Protein AF-A0A3B8UQ26-F1 (afdb_monomer_lite)

Foldseek 3Di:
DLVVLLLVCLQQLLNDDPVVSVVLVVVCVVVVVDDPLLVVLCVVCVVPSNCSVVRHDPSSRRSSSVSSVVCSVVLVVDPRSVVSSVVVVLVVCCVPPQQNDQDPPPPVSPDGPVNVQVVVCVVVVHHDDDPDDDDDDVCVPPDPDPDPVVVVVVVVPPD

Secondary structure (DSSP, 8-state):
-HHHHHHHHHH-GGGS-HHHHHHHHHHHHHTT-S-HHHHHHHHHHGGGTTSHHHHS-HHHHHHHHHHHHHTHHHHHH-HHHHHHHHHHHHHHHHHH-TTTSBPTT-TTS--BHHHHHHHHHHHHT------------TTTT-------HHHHHHHHS--

Structure (mmCIF, N/CA/C/O backbone):
data_AF-A0A3B8UQ26-F1
#
_entry.id   AF-A0A3B8UQ26-F1
#
loop_
_atom_site.group_PDB
_atom_site.id
_atom_site.type_symbol
_atom_site.label_atom_id
_atom_site.label_alt_id
_atom_site.label_comp_id
_atom_site.label_asym_id
_atom_site.label_entity_id
_atom_site.label_seq_id
_atom_site.pdbx_PDB_ins_code
_atom_site.Cartn_x
_atom_site.Cartn_y
_atom_site.Cartn_z
_atom_site.occupancy
_atom_site.B_iso_or_equiv
_atom_site.auth_seq_id
_atom_site.auth_comp_id
_atom_site.auth_asym_id
_atom_site.auth_atom_id
_atom_site.pdbx_PDB_model_num
ATOM 1 N N . LEU A 1 1 ? -5.354 -10.611 0.859 1.00 83.06 1 LEU A N 1
ATOM 2 C CA . LEU A 1 1 ? -4.721 -9.274 0.996 1.00 83.06 1 LEU A CA 1
ATOM 3 C C . LEU A 1 1 ? -3.235 -9.305 0.659 1.00 83.06 1 LEU A C 1
ATOM 5 O O . LEU A 1 1 ? -2.834 -8.570 -0.228 1.00 83.06 1 LEU A O 1
ATOM 9 N N . ARG A 1 2 ? -2.428 -10.149 1.322 1.00 87.56 2 ARG A N 1
ATOM 10 C CA . ARG A 1 2 ? -0.991 -10.268 1.023 1.00 87.56 2 ARG A CA 1
ATOM 11 C C . ARG A 1 2 ? -0.718 -10.611 -0.446 1.00 87.56 2 ARG A C 1
ATOM 13 O O . ARG A 1 2 ? -0.011 -9.863 -1.098 1.00 87.56 2 ARG A O 1
ATOM 20 N N . GLU A 1 3 ? -1.341 -11.666 -0.965 1.00 88.00 3 GLU A N 1
ATOM 21 C CA . GLU A 1 3 ? -1.187 -12.098 -2.366 1.00 88.00 3 GLU A CA 1
ATOM 22 C C . GLU A 1 3 ? -1.568 -10.997 -3.365 1.00 88.00 3 GLU A C 1
ATOM 24 O O . GLU A 1 3 ? -0.799 -10.704 -4.269 1.00 88.00 3 GLU A O 1
ATOM 29 N N . ILE A 1 4 ? -2.686 -10.302 -3.129 1.00 89.75 4 ILE A N 1
ATOM 30 C CA . ILE A 1 4 ? -3.131 -9.157 -3.945 1.00 89.75 4 ILE A CA 1
ATOM 31 C C . ILE A 1 4 ? -2.072 -8.043 -3.961 1.00 89.75 4 ILE A C 1
ATOM 33 O O . ILE A 1 4 ? -1.805 -7.446 -4.998 1.00 89.75 4 ILE A O 1
ATOM 37 N N . ILE A 1 5 ? -1.456 -7.755 -2.810 1.00 89.94 5 ILE A N 1
ATOM 38 C CA . ILE A 1 5 ? -0.395 -6.746 -2.699 1.00 89.94 5 ILE A CA 1
ATOM 39 C C . ILE A 1 5 ? 0.877 -7.205 -3.418 1.00 89.94 5 ILE A C 1
ATOM 41 O O . ILE A 1 5 ? 1.540 -6.381 -4.044 1.00 89.94 5 ILE A O 1
ATOM 45 N N . GLU A 1 6 ? 1.221 -8.490 -3.334 1.00 90.62 6 GLU A N 1
ATOM 46 C CA . GLU A 1 6 ? 2.362 -9.068 -4.049 1.00 90.62 6 GLU A CA 1
ATOM 47 C C . GLU A 1 6 ? 2.159 -8.974 -5.565 1.00 90.62 6 GLU A C 1
ATOM 49 O O . GLU A 1 6 ? 3.023 -8.448 -6.260 1.00 90.62 6 GLU A O 1
ATOM 54 N N . GLU A 1 7 ? 1.004 -9.402 -6.074 1.00 90.00 7 GLU A N 1
ATOM 55 C CA . GLU A 1 7 ? 0.653 -9.303 -7.495 1.00 90.00 7 GLU A CA 1
ATOM 56 C C . GLU A 1 7 ? 0.622 -7.851 -7.976 1.00 90.00 7 GLU A C 1
ATOM 58 O O . GLU A 1 7 ? 1.225 -7.525 -8.996 1.00 90.00 7 GLU A O 1
ATOM 63 N N . SER A 1 8 ? -0.008 -6.952 -7.216 1.00 91.38 8 SER A N 1
ATOM 64 C CA . SER A 1 8 ? -0.035 -5.524 -7.541 1.00 91.38 8 SER A CA 1
ATOM 65 C C . SER A 1 8 ? 1.370 -4.922 -7.599 1.00 91.38 8 SER A C 1
ATOM 67 O O . SER A 1 8 ? 1.642 -4.122 -8.487 1.00 91.38 8 SER A O 1
ATOM 69 N N . ALA A 1 9 ? 2.267 -5.302 -6.683 1.00 90.81 9 ALA A N 1
ATOM 70 C CA . ALA A 1 9 ? 3.637 -4.796 -6.664 1.00 90.81 9 ALA A CA 1
ATOM 71 C C . ALA A 1 9 ? 4.487 -5.326 -7.828 1.00 90.81 9 ALA A C 1
ATOM 73 O O . ALA A 1 9 ? 5.364 -4.612 -8.298 1.00 90.81 9 ALA A O 1
ATOM 74 N N . LEU A 1 10 ? 4.243 -6.557 -8.288 1.00 89.75 10 LEU A N 1
ATOM 75 C CA . LEU A 1 10 ? 4.940 -7.133 -9.444 1.00 89.75 10 LEU A CA 1
ATOM 76 C C . LEU A 1 10 ? 4.435 -6.551 -10.771 1.00 89.75 10 LEU A C 1
ATOM 78 O O . LEU A 1 10 ? 5.227 -6.355 -11.686 1.00 89.75 10 LEU A O 1
ATOM 82 N N . ASN A 1 11 ? 3.141 -6.232 -10.848 1.00 89.69 11 ASN A N 1
ATOM 83 C CA . ASN A 1 11 ? 2.531 -5.581 -12.011 1.00 89.69 11 ASN A CA 1
ATOM 84 C C . ASN A 1 11 ? 2.882 -4.090 -12.133 1.00 89.69 11 ASN A C 1
ATOM 86 O O . ASN A 1 11 ? 2.717 -3.519 -13.207 1.00 89.69 11 ASN A O 1
ATOM 90 N N . ASP A 1 12 ? 3.361 -3.460 -11.058 1.00 89.81 12 ASP A N 1
ATOM 91 C CA . ASP A 1 12 ? 3.857 -2.081 -11.056 1.00 89.81 12 ASP A CA 1
ATOM 92 C C . ASP A 1 12 ? 5.350 -2.047 -10.673 1.00 89.81 12 ASP A C 1
ATOM 94 O O . ASP A 1 12 ? 5.692 -1.855 -9.493 1.00 89.81 12 ASP A O 1
ATOM 98 N N . PRO A 1 13 ? 6.254 -2.216 -11.661 1.00 84.94 13 PRO A N 1
ATOM 99 C CA . PRO A 1 13 ? 7.697 -2.221 -11.438 1.00 84.94 13 PRO A CA 1
ATOM 100 C C . PRO A 1 13 ? 8.230 -0.945 -10.784 1.00 84.94 13 PRO A C 1
ATOM 102 O O . PRO A 1 13 ? 9.216 -1.010 -10.050 1.00 84.94 13 PRO A O 1
ATOM 105 N N . ALA A 1 14 ? 7.578 0.206 -10.988 1.00 86.50 14 ALA A N 1
ATOM 106 C CA . ALA A 1 14 ? 7.977 1.474 -10.372 1.00 86.50 14 ALA A CA 1
ATOM 107 C C . ALA A 1 14 ? 7.813 1.455 -8.848 1.00 86.50 14 ALA A C 1
ATOM 109 O O . ALA A 1 14 ? 8.506 2.167 -8.118 1.00 86.50 14 ALA A O 1
ATOM 110 N N . SER A 1 15 ? 6.914 0.605 -8.358 1.00 87.62 15 SER A N 1
ATOM 111 C CA . SER A 1 15 ? 6.637 0.436 -6.939 1.00 87.62 15 SER A CA 1
ATOM 112 C C . SER A 1 15 ? 7.634 -0.493 -6.227 1.00 87.62 15 SER A C 1
ATOM 114 O O . SER A 1 15 ? 7.594 -0.603 -4.993 1.00 87.62 15 SER A O 1
ATOM 116 N N . LEU A 1 16 ? 8.516 -1.167 -6.978 1.00 89.56 16 LEU A N 1
ATOM 117 C CA . LEU A 1 16 ? 9.492 -2.106 -6.437 1.00 89.56 16 LEU A CA 1
ATOM 118 C C . LEU A 1 16 ? 10.656 -1.388 -5.731 1.00 89.56 16 LEU A C 1
ATOM 120 O O . LEU A 1 16 ? 11.053 -0.282 -6.101 1.00 89.56 16 LEU A O 1
ATOM 124 N N . PRO A 1 17 ? 11.273 -2.022 -4.717 1.00 90.06 17 PRO A N 1
ATOM 125 C CA . PRO A 1 17 ? 12.468 -1.482 -4.083 1.00 90.06 17 PRO A CA 1
ATOM 126 C C . PRO A 1 17 ? 13.613 -1.329 -5.093 1.00 90.06 17 PRO A C 1
ATOM 128 O O . PRO A 1 17 ? 13.868 -2.248 -5.872 1.00 90.06 17 PRO A O 1
ATOM 131 N N . LYS A 1 18 ? 14.372 -0.224 -5.014 1.00 89.12 18 LYS A N 1
ATOM 132 C CA . LYS A 1 18 ? 15.494 0.080 -5.931 1.00 89.12 18 LYS A CA 1
ATOM 133 C C . LYS A 1 18 ? 16.439 -1.107 -6.198 1.00 89.12 18 LYS A C 1
ATOM 135 O O . LYS A 1 18 ? 16.769 -1.322 -7.356 1.00 89.12 18 LYS A O 1
ATO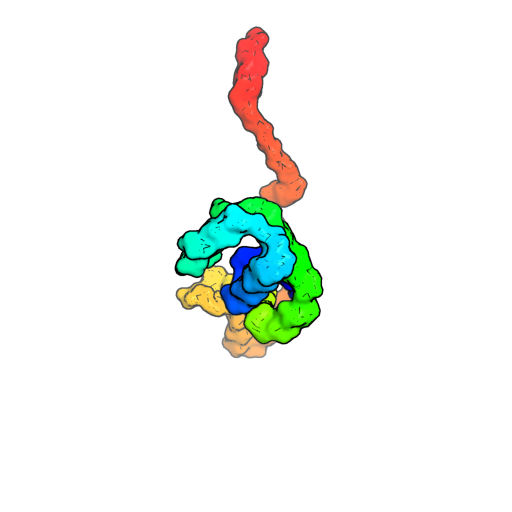M 140 N N . PRO A 1 19 ? 16.859 -1.912 -5.197 1.00 90.50 19 PRO A N 1
ATOM 141 C CA . PRO A 1 19 ? 17.752 -3.044 -5.458 1.00 90.50 19 PRO A CA 1
ATOM 142 C C . PRO A 1 19 ? 17.139 -4.137 -6.342 1.00 90.50 19 PRO A C 1
ATOM 144 O O . PRO A 1 19 ? 17.868 -4.808 -7.062 1.00 90.50 19 PRO A O 1
ATOM 147 N N . ILE A 1 20 ? 15.821 -4.337 -6.272 1.00 90.88 20 ILE A N 1
ATOM 148 C CA . ILE A 1 20 ? 15.099 -5.323 -7.087 1.00 90.88 20 ILE A CA 1
ATOM 149 C C . ILE A 1 20 ? 14.846 -4.737 -8.474 1.00 90.88 20 ILE A C 1
ATOM 151 O O . ILE A 1 20 ? 15.132 -5.388 -9.472 1.00 90.88 20 ILE A O 1
ATOM 155 N N . LEU A 1 21 ? 14.398 -3.480 -8.526 1.00 91.00 21 LEU A N 1
ATOM 156 C CA . LEU A 1 21 ? 14.186 -2.754 -9.774 1.00 91.00 21 LEU A CA 1
ATOM 157 C C . LEU A 1 21 ? 15.464 -2.694 -10.625 1.00 91.00 21 LEU A C 1
ATOM 159 O O . LEU A 1 21 ? 15.418 -3.018 -11.804 1.00 91.00 21 LEU A O 1
ATOM 163 N N . ASN A 1 22 ? 16.614 -2.366 -10.031 1.00 90.50 22 ASN A N 1
ATOM 164 C CA . ASN A 1 22 ? 17.882 -2.303 -10.761 1.00 90.50 22 ASN A CA 1
ATOM 165 C C . ASN A 1 22 ? 18.271 -3.663 -11.357 1.00 90.50 22 ASN A C 1
ATOM 167 O O . ASN A 1 22 ? 18.664 -3.718 -12.512 1.00 90.50 22 ASN A O 1
ATOM 171 N N . LYS A 1 23 ? 18.086 -4.769 -10.620 1.00 91.12 23 LYS A N 1
ATOM 172 C CA . LYS A 1 23 ? 18.343 -6.119 -11.154 1.00 91.12 23 LYS A CA 1
ATOM 173 C C . LYS A 1 23 ? 17.441 -6.457 -12.342 1.00 91.12 23 LYS A C 1
ATOM 175 O O . LYS A 1 23 ? 17.886 -7.125 -13.270 1.00 91.12 23 LYS A O 1
ATOM 180 N N . LEU A 1 24 ? 16.180 -6.025 -12.302 1.00 91.19 24 LEU A N 1
ATOM 181 C CA . LEU A 1 24 ? 15.239 -6.221 -13.407 1.00 91.19 24 LEU A CA 1
ATOM 182 C C . LEU A 1 24 ? 15.624 -5.387 -14.631 1.00 91.19 24 LEU A C 1
ATOM 184 O O . LEU A 1 24 ? 15.555 -5.897 -15.744 1.00 91.19 24 LEU A O 1
ATOM 188 N N . ILE A 1 25 ? 16.081 -4.151 -14.424 1.00 91.00 25 ILE A N 1
ATOM 189 C CA . ILE A 1 25 ? 16.592 -3.288 -15.495 1.00 91.00 25 ILE A CA 1
ATOM 190 C C . ILE A 1 25 ? 17.862 -3.886 -16.107 1.00 91.00 25 ILE A C 1
ATOM 192 O O . ILE A 1 25 ? 17.935 -4.033 -17.323 1.00 91.00 25 ILE A O 1
ATOM 196 N N . ASP A 1 26 ? 18.822 -4.320 -15.287 1.00 91.25 26 ASP A N 1
ATOM 197 C CA . ASP A 1 26 ? 20.041 -4.980 -15.766 1.00 91.25 26 ASP A CA 1
ATOM 198 C C . ASP A 1 26 ? 19.698 -6.219 -16.605 1.00 91.25 26 ASP A C 1
ATOM 200 O O . ASP A 1 26 ? 20.296 -6.459 -17.652 1.00 91.25 26 ASP A O 1
ATOM 204 N N . LYS A 1 27 ? 18.698 -6.999 -16.175 1.00 90.38 27 LYS A N 1
ATOM 205 C CA . LYS A 1 27 ? 18.193 -8.144 -16.937 1.00 90.38 27 LYS A CA 1
ATOM 206 C C . LYS A 1 27 ? 17.552 -7.712 -18.259 1.00 90.38 27 LYS A C 1
ATOM 208 O O . LYS A 1 27 ? 17.871 -8.298 -19.284 1.00 90.38 27 LYS A O 1
ATOM 213 N N . ALA A 1 28 ? 16.715 -6.675 -18.258 1.00 90.31 28 ALA A N 1
ATOM 214 C CA . ALA A 1 28 ? 16.078 -6.155 -19.469 1.00 90.31 28 ALA A CA 1
ATOM 215 C C . ALA A 1 28 ? 17.100 -5.665 -20.512 1.00 90.31 28 ALA A C 1
ATOM 217 O O . ALA A 1 28 ? 16.927 -5.913 -21.706 1.00 90.31 28 ALA A O 1
ATOM 218 N N . ILE A 1 29 ? 18.185 -5.026 -20.060 1.00 90.25 29 ILE A N 1
ATOM 219 C CA . ILE A 1 29 ? 19.287 -4.562 -20.915 1.00 90.25 29 ILE A CA 1
ATOM 220 C C . ILE A 1 29 ? 20.104 -5.753 -21.441 1.00 90.25 29 ILE A C 1
ATOM 222 O O . ILE A 1 29 ? 20.365 -5.841 -22.640 1.00 90.25 29 ILE A O 1
ATOM 226 N N . ASN A 1 30 ? 20.480 -6.699 -20.572 1.00 90.62 30 ASN A N 1
ATOM 227 C CA . ASN A 1 30 ? 21.291 -7.864 -20.952 1.00 90.62 30 ASN A CA 1
ATOM 228 C C . ASN A 1 30 ? 20.560 -8.810 -21.915 1.00 90.62 30 ASN A C 1
ATOM 230 O O . ASN A 1 30 ? 21.156 -9.292 -22.880 1.00 90.62 30 ASN A O 1
ATOM 234 N N . ASP A 1 31 ? 19.267 -9.036 -21.679 1.00 90.69 31 ASP A N 1
ATOM 235 C CA . ASP A 1 31 ? 18.417 -9.897 -22.504 1.00 90.69 31 ASP A CA 1
ATOM 236 C C . ASP A 1 31 ? 17.936 -9.177 -23.785 1.00 90.69 31 ASP A C 1
ATOM 238 O O . ASP A 1 31 ? 17.213 -9.769 -24.587 1.00 90.69 31 ASP A O 1
ATOM 242 N N . LYS A 1 32 ? 18.357 -7.917 -24.007 1.00 86.94 32 LYS A N 1
ATOM 243 C CA . LYS A 1 32 ? 17.973 -7.058 -25.146 1.00 86.94 32 LYS A CA 1
ATOM 244 C C . LYS A 1 32 ? 16.457 -6.943 -25.324 1.00 86.94 32 LYS A C 1
ATOM 246 O O . LYS A 1 32 ? 15.943 -6.957 -26.441 1.00 86.94 32 LYS A O 1
ATOM 251 N N . VAL A 1 33 ? 15.749 -6.866 -24.202 1.00 88.88 33 VAL A N 1
ATOM 252 C CA . VAL A 1 33 ? 14.292 -6.715 -24.165 1.00 88.88 33 VAL A CA 1
ATOM 253 C C . VAL A 1 33 ? 13.910 -5.260 -24.442 1.00 88.88 33 VAL A C 1
ATOM 255 O O . VAL A 1 33 ? 12.947 -5.004 -25.162 1.00 88.88 33 VAL A O 1
ATOM 258 N N . TRP A 1 34 ? 14.689 -4.319 -23.902 1.00 90.56 34 TRP A N 1
ATOM 259 C CA . TRP A 1 34 ? 14.515 -2.885 -24.123 1.00 90.56 34 TRP A CA 1
ATOM 260 C C . TRP A 1 34 ? 15.097 -2.416 -25.455 1.00 90.56 34 TRP A C 1
ATOM 262 O O . TRP A 1 34 ? 16.119 -2.926 -25.917 1.00 90.56 34 TRP A O 1
ATOM 272 N N . SER A 1 35 ? 14.443 -1.415 -26.047 1.00 89.75 35 SER A N 1
ATOM 273 C CA . SER A 1 35 ? 14.935 -0.739 -27.246 1.00 89.75 35 SER A CA 1
ATOM 274 C C . SER A 1 35 ? 16.167 0.122 -26.938 1.00 89.75 35 SER A C 1
ATOM 276 O O . SER A 1 35 ? 16.368 0.553 -25.801 1.00 89.75 35 SER A O 1
ATOM 278 N N . ASP A 1 36 ? 16.974 0.429 -27.958 1.00 90.06 36 ASP A N 1
ATOM 279 C CA . ASP A 1 36 ? 18.129 1.329 -27.810 1.00 90.06 36 ASP A CA 1
ATOM 280 C C . ASP A 1 36 ? 17.710 2.728 -27.302 1.00 90.06 36 ASP A C 1
ATOM 282 O O . ASP A 1 36 ? 18.459 3.375 -26.568 1.00 90.06 36 ASP A O 1
ATOM 286 N N . GLU A 1 37 ? 16.495 3.175 -27.642 1.00 88.44 37 GLU A N 1
ATOM 287 C CA . GLU A 1 37 ? 15.907 4.443 -27.189 1.00 88.44 37 GLU A CA 1
ATOM 288 C C . GLU A 1 37 ? 15.552 4.412 -25.692 1.00 88.44 37 GLU A C 1
ATOM 290 O O . GLU A 1 37 ? 15.853 5.358 -24.957 1.00 88.44 37 GLU A O 1
ATOM 295 N N . ASP A 1 38 ? 14.975 3.309 -25.206 1.00 90.00 38 ASP A N 1
ATOM 296 C CA . ASP A 1 38 ? 14.661 3.127 -23.782 1.00 90.00 38 ASP A CA 1
ATOM 297 C C . ASP A 1 38 ? 15.938 2.980 -22.943 1.00 90.00 38 ASP A C 1
ATOM 299 O O . ASP A 1 38 ? 16.027 3.516 -21.836 1.00 90.00 38 ASP A O 1
ATOM 303 N N . ILE A 1 39 ? 16.959 2.307 -23.485 1.00 89.12 39 ILE A N 1
ATOM 304 C CA . ILE A 1 39 ? 18.279 2.190 -22.853 1.00 89.12 39 ILE A CA 1
ATOM 305 C C . ILE A 1 39 ? 18.938 3.570 -22.743 1.00 89.12 39 ILE A C 1
ATOM 307 O O . ILE A 1 39 ? 19.443 3.923 -21.676 1.00 89.12 39 ILE A O 1
ATOM 311 N N . ALA A 1 40 ? 18.899 4.383 -23.804 1.00 88.75 40 ALA A N 1
ATOM 312 C CA . ALA A 1 40 ? 19.412 5.753 -23.767 1.00 88.75 40 ALA A CA 1
ATOM 313 C C . ALA A 1 40 ? 18.661 6.620 -22.740 1.00 88.75 40 ALA A C 1
ATOM 315 O O . ALA A 1 40 ? 19.284 7.333 -21.950 1.00 88.75 40 ALA A O 1
ATOM 316 N N . THR A 1 41 ? 17.332 6.495 -22.695 1.00 87.44 41 THR A N 1
ATOM 317 C CA . THR A 1 41 ? 16.476 7.187 -21.721 1.00 87.44 41 THR A CA 1
ATOM 318 C C . THR A 1 41 ? 16.827 6.794 -20.288 1.00 87.44 41 THR A C 1
ATOM 320 O O . THR A 1 41 ? 16.922 7.656 -19.408 1.00 87.44 41 THR A O 1
ATOM 323 N N . TYR A 1 42 ? 17.067 5.503 -20.044 1.00 88.75 42 TYR A N 1
ATOM 324 C CA . TYR A 1 42 ? 17.544 5.012 -18.758 1.00 88.75 42 TYR A CA 1
ATOM 325 C C . TYR A 1 42 ? 18.906 5.599 -18.389 1.00 88.75 42 TYR A C 1
ATOM 327 O O . TYR A 1 42 ? 19.062 6.100 -17.279 1.00 88.75 42 TYR A O 1
ATOM 335 N N . GLU A 1 43 ? 19.877 5.600 -19.300 1.00 86.94 43 GLU A N 1
ATOM 336 C CA . GLU A 1 43 ? 21.215 6.137 -19.032 1.00 86.94 43 GLU A CA 1
ATOM 337 C C . GLU A 1 43 ? 21.202 7.634 -18.677 1.00 86.94 43 GLU A C 1
ATOM 339 O O . GLU A 1 43 ? 21.955 8.063 -17.797 1.00 86.94 43 GLU A O 1
ATOM 344 N N . GLU A 1 44 ? 20.310 8.412 -19.295 1.00 86.69 44 GLU A N 1
ATOM 345 C CA . GLU A 1 44 ? 20.090 9.827 -18.976 1.00 86.69 44 GLU A CA 1
ATOM 346 C C . GLU A 1 44 ? 19.433 10.013 -17.594 1.00 86.69 44 GLU A C 1
ATOM 348 O O . GLU A 1 44 ? 19.858 10.854 -16.793 1.00 86.69 44 GLU A O 1
ATOM 353 N N . HIS A 1 45 ? 18.437 9.184 -17.264 1.00 86.19 45 HIS A N 1
ATOM 354 C CA . HIS A 1 45 ? 17.584 9.363 -16.084 1.00 86.19 45 HIS A CA 1
ATOM 355 C C . HIS A 1 45 ? 17.932 8.456 -14.888 1.00 86.19 45 HIS A C 1
ATOM 357 O O . HIS A 1 45 ? 17.308 8.575 -13.831 1.00 86.19 45 HIS A O 1
ATOM 363 N N . LYS A 1 46 ? 18.966 7.606 -14.975 1.00 83.38 46 LYS A N 1
ATOM 364 C CA . LYS A 1 46 ? 19.383 6.668 -13.904 1.00 83.38 46 LYS A CA 1
ATOM 365 C C . LYS A 1 46 ? 19.739 7.344 -12.581 1.00 83.38 46 LYS A C 1
ATOM 367 O O . LYS A 1 46 ? 19.639 6.742 -11.512 1.00 83.38 46 LYS A O 1
ATOM 372 N N . SER A 1 47 ? 20.156 8.610 -12.636 1.00 82.31 47 SER A N 1
ATOM 373 C CA . SER A 1 47 ? 20.441 9.418 -11.445 1.00 82.31 47 SER A CA 1
ATOM 374 C C . SER A 1 47 ? 19.171 9.754 -10.651 1.00 82.31 47 SER A C 1
ATOM 376 O O . SER A 1 47 ? 19.235 9.951 -9.436 1.00 82.31 47 SER A O 1
ATOM 378 N N . ASN A 1 48 ? 18.009 9.753 -11.314 1.00 81.44 48 ASN A N 1
ATOM 379 C CA . ASN A 1 48 ? 16.715 10.091 -10.742 1.00 81.44 48 ASN A CA 1
ATOM 380 C C . ASN A 1 48 ? 15.648 9.027 -11.057 1.00 81.44 48 ASN A C 1
ATOM 382 O O . ASN A 1 48 ? 14.623 9.285 -11.689 1.00 81.44 48 ASN A O 1
ATOM 386 N N . MET A 1 49 ? 15.879 7.821 -10.528 1.00 79.69 49 MET A N 1
ATOM 387 C CA . MET A 1 49 ? 15.008 6.644 -10.678 1.00 79.69 49 MET A CA 1
ATOM 388 C C . MET A 1 49 ? 13.537 6.865 -10.305 1.00 79.69 49 MET A C 1
ATOM 390 O O . MET A 1 49 ? 12.683 6.100 -10.737 1.00 79.69 49 MET A O 1
ATOM 394 N N . GLN A 1 50 ? 13.228 7.885 -9.498 1.00 78.94 50 GLN A N 1
ATOM 395 C CA . GLN A 1 50 ? 11.849 8.201 -9.128 1.00 78.94 50 GLN A CA 1
ATOM 396 C C . GLN A 1 50 ? 11.002 8.611 -10.339 1.00 78.94 50 GLN A C 1
ATOM 398 O O . GLN A 1 50 ? 9.803 8.350 -10.346 1.00 78.94 50 GLN A O 1
ATOM 403 N N . TYR A 1 51 ? 11.614 9.233 -11.349 1.00 82.81 51 TYR A N 1
ATOM 404 C CA . TYR A 1 51 ? 10.911 9.732 -12.532 1.00 82.81 51 TYR A CA 1
ATOM 405 C C . TYR A 1 51 ? 11.243 8.956 -13.805 1.00 82.81 51 TYR A C 1
ATOM 407 O O . TYR A 1 51 ? 10.721 9.303 -14.856 1.00 82.81 51 TYR A O 1
ATOM 415 N N . LEU A 1 52 ? 12.061 7.901 -13.730 1.00 85.69 52 LEU A N 1
ATOM 416 C CA . LEU A 1 52 ? 12.453 7.101 -14.895 1.00 85.69 52 LEU A CA 1
ATOM 417 C C . LEU A 1 52 ? 11.232 6.637 -15.713 1.00 85.69 52 LEU A C 1
ATOM 419 O O . LEU A 1 52 ? 11.197 6.791 -16.929 1.00 85.69 52 LEU A O 1
ATOM 423 N N . PHE A 1 53 ? 10.192 6.150 -15.034 1.00 87.81 53 PHE A N 1
ATOM 424 C CA . PHE A 1 53 ? 8.963 5.657 -15.664 1.00 87.81 53 PHE A CA 1
ATOM 425 C C . PHE A 1 53 ? 8.116 6.742 -16.346 1.00 87.81 53 PHE A C 1
ATOM 427 O O . PHE A 1 53 ? 7.205 6.403 -17.092 1.00 87.81 53 PHE A O 1
ATOM 434 N N . ASN A 1 54 ? 8.405 8.028 -16.122 1.00 88.00 54 ASN A N 1
ATOM 435 C CA . ASN A 1 54 ? 7.747 9.114 -16.855 1.00 88.00 54 ASN A CA 1
ATOM 436 C C . ASN A 1 54 ? 8.322 9.295 -18.265 1.00 88.00 54 ASN A C 1
ATOM 438 O O . ASN A 1 54 ? 7.666 9.906 -19.105 1.00 88.00 54 ASN A O 1
ATOM 442 N N . PHE A 1 55 ? 9.550 8.821 -18.492 1.00 87.88 55 PHE A N 1
ATOM 443 C CA . PHE A 1 55 ? 10.276 8.992 -19.749 1.00 87.88 55 PHE A CA 1
ATOM 444 C C . PHE A 1 55 ? 10.384 7.691 -20.547 1.00 87.88 55 PHE A C 1
ATOM 446 O O . PHE A 1 55 ? 10.503 7.747 -21.766 1.00 87.88 55 PHE A O 1
ATOM 453 N N . LEU A 1 56 ? 10.320 6.534 -19.880 1.00 88.19 56 LEU A N 1
ATOM 454 C CA . LEU A 1 56 ? 10.281 5.233 -20.547 1.00 88.19 56 LEU A CA 1
ATOM 455 C C . LEU A 1 56 ? 8.999 5.047 -21.367 1.00 88.19 56 LEU A C 1
ATOM 457 O O . LEU A 1 56 ? 7.923 5.531 -21.001 1.00 88.19 56 LEU A O 1
ATOM 461 N N . SER A 1 57 ? 9.111 4.272 -22.444 1.00 90.25 57 SER A N 1
ATOM 462 C CA . SER A 1 57 ? 7.952 3.811 -23.201 1.00 90.25 57 SER A CA 1
ATOM 463 C C . SER A 1 57 ? 7.026 2.931 -22.345 1.00 90.25 57 SER A C 1
ATOM 465 O O . SER A 1 57 ? 7.429 2.310 -21.351 1.00 90.25 57 SER A O 1
ATOM 467 N N . LYS A 1 58 ? 5.747 2.852 -22.736 1.00 88.75 58 LYS A N 1
ATOM 468 C CA . LYS A 1 58 ? 4.784 1.959 -22.065 1.00 88.75 58 LYS A CA 1
ATOM 469 C C . LYS A 1 58 ? 5.190 0.499 -22.241 1.00 88.75 58 LYS A C 1
ATOM 471 O O . LYS A 1 58 ? 4.967 -0.321 -21.354 1.00 88.75 58 LYS A O 1
ATOM 476 N N . GLU A 1 59 ? 5.804 0.203 -23.376 1.00 89.31 59 GLU A N 1
ATOM 477 C CA . GLU A 1 59 ? 6.348 -1.086 -23.757 1.00 89.31 59 GLU A CA 1
ATOM 478 C C . GLU A 1 59 ? 7.473 -1.494 -22.798 1.00 89.31 59 GLU A C 1
ATOM 480 O O . GLU A 1 59 ? 7.381 -2.559 -22.188 1.00 89.31 59 GLU A O 1
ATOM 485 N N . ALA A 1 60 ? 8.459 -0.623 -22.555 1.00 89.31 60 ALA A N 1
ATOM 486 C CA . ALA A 1 60 ? 9.548 -0.884 -21.612 1.00 89.31 60 ALA A CA 1
ATOM 487 C C . ALA A 1 60 ? 9.049 -1.122 -20.178 1.00 89.31 60 ALA A C 1
ATOM 489 O O . ALA A 1 60 ? 9.550 -2.011 -19.480 1.00 89.31 60 ALA A O 1
ATOM 490 N N . ALA A 1 61 ? 8.034 -0.367 -19.741 1.00 88.88 61 ALA A N 1
ATOM 491 C CA . ALA A 1 61 ? 7.400 -0.563 -18.438 1.00 88.88 61 ALA A CA 1
ATOM 492 C C . ALA A 1 61 ? 6.657 -1.911 -18.348 1.00 88.88 61 ALA A C 1
ATOM 494 O O . ALA A 1 61 ? 6.787 -2.615 -17.345 1.00 88.88 61 ALA A O 1
ATOM 495 N N . SER A 1 62 ? 5.926 -2.301 -19.400 1.00 89.56 62 SER A N 1
ATOM 496 C CA . SER A 1 62 ? 5.240 -3.601 -19.474 1.00 89.56 62 SER A CA 1
ATOM 497 C C . SER A 1 62 ? 6.230 -4.765 -19.458 1.00 89.56 62 SER A C 1
ATOM 499 O O . SER A 1 62 ? 6.048 -5.732 -18.724 1.00 89.56 62 SER A O 1
ATOM 501 N N . GLN A 1 63 ? 7.324 -4.648 -20.209 1.00 90.94 63 GLN A N 1
ATOM 502 C CA . GLN A 1 63 ? 8.380 -5.657 -20.259 1.00 90.94 63 GLN A CA 1
ATOM 503 C C . GLN A 1 63 ? 9.048 -5.865 -18.893 1.00 90.94 63 GLN A C 1
ATOM 505 O O . GLN A 1 63 ? 9.331 -6.999 -18.506 1.00 90.94 63 GLN A O 1
ATOM 510 N N . LEU A 1 64 ? 9.257 -4.797 -18.114 1.00 90.44 64 LEU A N 1
ATOM 511 C CA . LEU A 1 64 ? 9.727 -4.937 -16.732 1.00 90.44 64 LEU A CA 1
ATOM 512 C C . LEU A 1 64 ? 8.722 -5.684 -15.846 1.00 90.44 64 LEU A C 1
ATOM 514 O O . LEU A 1 64 ? 9.141 -6.483 -15.008 1.00 90.44 64 LEU A O 1
ATOM 518 N N . ALA A 1 65 ? 7.419 -5.442 -16.015 1.00 90.50 65 ALA A N 1
ATOM 519 C CA . ALA A 1 65 ? 6.378 -6.148 -15.266 1.00 90.50 65 ALA A CA 1
ATOM 520 C C . ALA A 1 65 ? 6.356 -7.641 -15.620 1.00 90.50 65 ALA A C 1
ATOM 522 O O . ALA A 1 65 ? 6.312 -8.492 -14.732 1.00 90.50 65 ALA A O 1
ATOM 523 N N . GLU A 1 66 ? 6.488 -7.978 -16.902 1.00 90.62 66 GLU A N 1
ATOM 524 C CA . GLU A 1 66 ? 6.608 -9.364 -17.363 1.00 90.62 66 GLU A CA 1
ATOM 525 C C . GLU A 1 66 ? 7.843 -10.058 -16.776 1.00 90.62 66 GLU A C 1
ATOM 527 O O . GLU A 1 66 ? 7.743 -11.177 -16.269 1.00 90.62 66 GLU A O 1
ATOM 532 N N . LEU A 1 67 ? 8.998 -9.384 -16.767 1.00 91.06 67 LEU A N 1
ATOM 533 C CA . LEU A 1 67 ? 10.217 -9.903 -16.144 1.00 91.06 67 LEU A CA 1
ATOM 534 C C . LEU A 1 67 ? 10.054 -10.097 -14.631 1.00 91.06 67 LEU A C 1
ATOM 536 O O . LEU A 1 67 ? 10.528 -11.102 -14.095 1.00 91.06 67 LEU A O 1
ATOM 540 N N . ALA A 1 68 ? 9.370 -9.176 -13.948 1.00 91.06 68 ALA A N 1
ATOM 541 C CA . ALA A 1 68 ? 9.076 -9.288 -12.522 1.00 91.06 68 ALA A CA 1
ATOM 542 C C . ALA A 1 68 ? 8.143 -10.472 -12.220 1.00 91.06 68 ALA A C 1
ATOM 544 O O . ALA A 1 68 ? 8.376 -11.219 -11.269 1.00 91.06 68 ALA A O 1
ATOM 545 N N . LEU A 1 69 ? 7.113 -10.688 -13.041 1.00 89.31 69 LEU A N 1
ATOM 546 C CA . LEU A 1 69 ? 6.210 -11.835 -12.923 1.00 89.31 69 LEU A CA 1
ATOM 547 C C . LEU A 1 69 ? 6.925 -13.158 -13.217 1.00 89.31 69 LEU A C 1
ATOM 549 O O . LEU A 1 69 ? 6.726 -14.136 -12.493 1.00 89.31 69 LEU A O 1
ATOM 553 N N . ALA A 1 70 ? 7.790 -13.191 -14.233 1.00 90.38 70 ALA A N 1
ATOM 554 C CA . ALA A 1 70 ? 8.595 -14.365 -14.558 1.00 90.38 70 ALA A CA 1
ATOM 555 C C . ALA A 1 70 ? 9.569 -14.723 -13.421 1.00 90.38 70 ALA A C 1
ATOM 557 O O . ALA A 1 70 ? 9.804 -15.899 -13.150 1.00 90.38 70 ALA A O 1
ATOM 558 N N . ASP A 1 71 ? 10.094 -13.715 -12.717 1.00 89.31 71 ASP A N 1
ATOM 559 C CA . ASP A 1 71 ? 10.996 -13.876 -11.572 1.00 89.31 71 ASP A CA 1
ATOM 560 C C . ASP A 1 71 ? 10.275 -13.858 -10.208 1.00 89.31 71 ASP A C 1
ATOM 562 O O . ASP A 1 71 ? 10.903 -13.730 -9.152 1.00 89.31 71 ASP A O 1
ATOM 566 N N . ARG A 1 72 ? 8.942 -14.027 -10.202 1.00 89.19 72 ARG A N 1
ATOM 567 C CA . ARG A 1 72 ? 8.095 -13.926 -9.001 1.00 89.19 72 ARG A CA 1
ATOM 568 C C . ARG A 1 72 ? 8.620 -14.749 -7.833 1.00 89.19 72 ARG A C 1
ATOM 570 O O . ARG A 1 72 ? 8.600 -14.271 -6.705 1.00 89.19 72 ARG A O 1
ATOM 577 N N . ALA A 1 73 ? 9.074 -15.978 -8.075 1.00 88.75 73 ALA A N 1
ATOM 578 C CA . ALA A 1 73 ? 9.547 -16.864 -7.012 1.00 88.75 73 ALA A CA 1
ATOM 579 C C . ALA A 1 73 ? 10.774 -16.294 -6.277 1.00 88.75 73 ALA A C 1
ATOM 581 O O . ALA A 1 73 ? 10.836 -16.350 -5.048 1.00 88.75 73 ALA A O 1
ATOM 582 N N . ASN A 1 74 ? 11.717 -15.702 -7.015 1.00 89.94 74 ASN A N 1
ATOM 583 C CA . ASN A 1 74 ? 12.927 -15.119 -6.442 1.00 89.94 74 ASN A CA 1
ATOM 584 C C . ASN A 1 74 ? 12.625 -13.779 -5.765 1.00 89.94 74 ASN A C 1
ATOM 586 O O . ASN A 1 74 ? 13.060 -13.552 -4.634 1.00 89.94 74 ASN A O 1
ATOM 590 N N . ILE A 1 75 ? 11.812 -12.927 -6.400 1.00 89.19 75 ILE A N 1
ATOM 591 C CA . ILE A 1 75 ? 11.400 -11.636 -5.833 1.00 89.19 75 ILE A CA 1
ATOM 592 C C . ILE A 1 75 ? 10.579 -11.840 -4.555 1.00 89.19 75 ILE A C 1
ATOM 594 O O . ILE A 1 75 ? 10.855 -11.206 -3.541 1.00 89.19 75 ILE A O 1
ATOM 598 N N . ALA A 1 76 ? 9.624 -12.774 -4.550 1.00 87.88 76 ALA A N 1
ATOM 599 C CA . ALA A 1 76 ? 8.808 -13.079 -3.375 1.00 87.88 76 ALA A CA 1
ATOM 600 C C . ALA A 1 76 ? 9.626 -13.672 -2.215 1.00 87.88 76 ALA A C 1
ATOM 602 O O . ALA A 1 76 ? 9.258 -13.511 -1.048 1.00 87.88 76 ALA A O 1
ATOM 603 N N . ALA A 1 77 ? 10.743 -14.347 -2.505 1.00 89.50 77 ALA A N 1
ATOM 604 C CA . ALA A 1 77 ? 11.657 -14.857 -1.489 1.00 89.50 77 ALA A CA 1
ATOM 605 C C . ALA A 1 77 ? 12.550 -13.761 -0.877 1.00 89.50 77 ALA A C 1
ATOM 607 O O . ALA A 1 77 ? 12.978 -13.917 0.274 1.00 89.50 77 ALA A O 1
ATOM 608 N N . ASP A 1 78 ? 12.786 -12.659 -1.599 1.00 93.25 78 ASP A N 1
ATOM 609 C CA . ASP A 1 78 ? 13.652 -11.554 -1.186 1.00 93.25 78 ASP A CA 1
ATOM 610 C C . ASP A 1 78 ? 13.132 -10.865 0.090 1.00 93.25 78 ASP A C 1
ATOM 612 O O . ASP A 1 78 ? 11.960 -10.497 0.227 1.00 93.25 78 ASP A O 1
ATOM 616 N N . LYS A 1 79 ? 14.029 -10.674 1.063 1.00 93.56 79 LYS A N 1
ATOM 617 C CA . LYS A 1 79 ? 13.706 -10.057 2.357 1.00 93.56 79 LYS A CA 1
ATOM 618 C C . LYS A 1 79 ? 13.214 -8.613 2.208 1.00 93.56 79 LYS A C 1
ATOM 620 O O . LYS A 1 79 ? 12.352 -8.186 2.973 1.00 93.56 79 LYS A O 1
ATOM 625 N N . ILE A 1 80 ? 13.755 -7.866 1.248 1.00 91.81 80 ILE A N 1
ATOM 626 C CA . ILE A 1 80 ? 13.384 -6.475 0.978 1.00 91.81 80 ILE A CA 1
ATOM 627 C C . ILE A 1 80 ? 11.958 -6.428 0.430 1.00 91.81 80 ILE A C 1
ATOM 629 O O . ILE A 1 80 ? 11.147 -5.629 0.899 1.00 91.81 80 ILE A O 1
ATOM 633 N N . PHE A 1 81 ? 11.627 -7.321 -0.507 1.00 92.44 81 PHE A N 1
ATOM 634 C CA . PHE A 1 81 ? 10.274 -7.419 -1.047 1.00 92.44 81 PHE A CA 1
ATOM 635 C C . PHE A 1 81 ? 9.264 -7.824 0.030 1.00 92.44 81 PHE A C 1
ATOM 637 O O . PHE A 1 81 ? 8.236 -7.169 0.184 1.00 92.44 81 PHE A O 1
ATOM 644 N N . LYS A 1 82 ? 9.589 -8.830 0.856 1.00 92.50 82 LYS A N 1
ATOM 645 C CA . LYS A 1 82 ? 8.745 -9.225 1.997 1.00 92.50 82 LYS A CA 1
ATOM 646 C C . LYS A 1 82 ? 8.479 -8.060 2.948 1.00 92.50 82 LYS A C 1
ATOM 648 O O . LYS A 1 82 ? 7.332 -7.860 3.335 1.00 92.50 82 LYS A O 1
ATOM 653 N N . GLY A 1 83 ? 9.502 -7.267 3.273 1.00 93.25 83 GLY A N 1
ATOM 654 C CA . GLY A 1 83 ? 9.349 -6.078 4.116 1.00 93.25 83 GLY A CA 1
ATOM 655 C C . GLY A 1 83 ? 8.437 -5.013 3.496 1.00 93.25 83 GLY A C 1
ATOM 656 O O . GLY A 1 83 ? 7.608 -4.431 4.195 1.00 93.25 83 GLY A O 1
ATOM 657 N N . LEU A 1 84 ? 8.532 -4.790 2.181 1.00 92.81 84 LEU A N 1
ATOM 658 C CA . LEU A 1 84 ? 7.629 -3.892 1.454 1.00 92.81 84 LEU A CA 1
ATOM 659 C C . LEU A 1 84 ? 6.177 -4.385 1.506 1.00 92.81 84 LEU A C 1
ATOM 661 O O . LEU A 1 84 ? 5.274 -3.606 1.816 1.00 92.81 84 LEU A O 1
ATOM 665 N N . VAL A 1 85 ? 5.957 -5.674 1.241 1.00 92.94 85 VAL A N 1
ATOM 666 C CA . VAL A 1 85 ? 4.627 -6.296 1.274 1.00 92.94 85 VAL A CA 1
ATOM 667 C C . VAL A 1 85 ? 4.033 -6.211 2.678 1.00 92.94 85 VAL A C 1
ATOM 669 O O . VAL A 1 85 ? 2.888 -5.796 2.833 1.00 92.94 85 VAL A O 1
ATOM 672 N N . GLU A 1 86 ? 4.809 -6.526 3.714 1.00 92.81 86 GLU A N 1
ATOM 673 C CA . GLU A 1 86 ? 4.373 -6.436 5.112 1.00 92.81 86 GLU A CA 1
ATOM 674 C C . GLU A 1 86 ? 4.030 -5.004 5.526 1.00 92.81 86 GLU A C 1
ATOM 676 O O . GLU A 1 86 ? 3.007 -4.781 6.177 1.00 92.81 86 GLU A O 1
ATOM 681 N N . GLY A 1 87 ? 4.823 -4.019 5.094 1.00 92.31 87 GLY A N 1
ATOM 682 C CA . GLY A 1 87 ? 4.527 -2.606 5.315 1.00 92.31 87 GLY A CA 1
ATOM 683 C C . GLY A 1 87 ? 3.204 -2.179 4.673 1.00 92.31 87 GLY A C 1
ATOM 684 O O . GLY A 1 87 ? 2.377 -1.542 5.329 1.00 92.31 87 GLY A O 1
ATOM 685 N N . ARG A 1 88 ? 2.966 -2.578 3.415 1.00 92.62 88 ARG A N 1
ATOM 686 C CA . ARG A 1 88 ? 1.709 -2.302 2.696 1.00 92.62 88 ARG A CA 1
ATOM 687 C C . ARG A 1 88 ? 0.513 -3.010 3.339 1.00 92.62 88 ARG A C 1
ATOM 689 O O . ARG A 1 88 ? -0.519 -2.375 3.534 1.00 92.62 88 ARG A O 1
ATOM 696 N N . VAL A 1 89 ? 0.659 -4.278 3.736 1.00 92.38 89 VAL A N 1
ATOM 697 C CA . VAL A 1 89 ? -0.378 -5.030 4.469 1.00 92.38 89 VAL A CA 1
ATOM 698 C C . VAL A 1 89 ? -0.716 -4.321 5.779 1.00 92.38 89 VAL A C 1
ATOM 700 O O . VAL A 1 89 ? -1.886 -4.072 6.052 1.00 92.38 89 VAL A O 1
ATOM 703 N N . SER A 1 90 ? 0.293 -3.951 6.572 1.00 90.44 90 SER A N 1
ATOM 704 C CA . SER A 1 90 ? 0.082 -3.266 7.850 1.00 90.44 90 SER A CA 1
ATOM 705 C C . SER A 1 90 ? -0.613 -1.916 7.668 1.00 90.44 90 SER A C 1
ATOM 707 O O . SER A 1 90 ? -1.514 -1.592 8.440 1.00 90.44 90 SER A O 1
ATOM 709 N N . LYS A 1 91 ? -0.242 -1.145 6.637 1.00 91.19 91 LYS A N 1
ATOM 710 C CA . LYS A 1 91 ? -0.919 0.114 6.307 1.00 91.19 91 LYS A CA 1
ATOM 711 C C . LYS A 1 91 ? -2.388 -0.120 5.954 1.00 91.19 91 LYS A C 1
ATOM 713 O O . LYS A 1 91 ? -3.246 0.528 6.538 1.00 91.19 91 LYS A O 1
ATOM 718 N N . GLN A 1 92 ? -2.676 -1.075 5.070 1.00 90.75 92 GLN A N 1
ATOM 719 C CA . GLN A 1 92 ? -4.051 -1.363 4.670 1.00 90.75 92 GLN A CA 1
ATOM 720 C C . GLN A 1 92 ? -4.904 -1.804 5.864 1.00 90.75 92 GLN A C 1
ATOM 722 O O . GLN A 1 92 ? -6.021 -1.325 6.023 1.00 90.75 92 GLN A O 1
ATOM 727 N N . LEU A 1 93 ? -4.373 -2.672 6.734 1.00 89.44 93 LEU A N 1
ATOM 728 C CA . LEU A 1 93 ? -5.070 -3.100 7.950 1.00 89.44 93 LEU A CA 1
ATOM 729 C C . LEU A 1 93 ? -5.383 -1.913 8.869 1.00 89.44 93 LEU A C 1
ATOM 731 O O . LEU A 1 93 ? -6.506 -1.807 9.344 1.00 89.44 93 LEU A O 1
ATOM 735 N N . LYS A 1 94 ? -4.450 -0.969 9.045 1.00 90.00 94 LYS A N 1
ATOM 736 C CA . LYS A 1 94 ? -4.701 0.266 9.810 1.00 90.00 94 L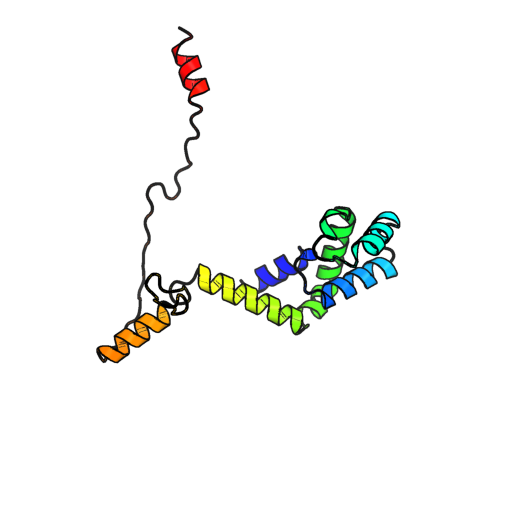YS A CA 1
ATOM 737 C C . LYS A 1 94 ? -5.782 1.160 9.206 1.00 90.00 94 LYS A C 1
ATOM 739 O O . LYS A 1 94 ? -6.346 1.968 9.930 1.00 90.00 94 LYS A O 1
ATOM 744 N N . GLU A 1 95 ? -6.053 1.058 7.910 1.00 88.31 95 GLU A N 1
ATOM 745 C CA . GLU A 1 95 ? -7.086 1.857 7.245 1.00 88.31 95 GLU A CA 1
ATOM 746 C C . GLU A 1 95 ? -8.457 1.168 7.284 1.00 88.31 95 GLU A C 1
ATOM 748 O O . GLU A 1 95 ? -9.469 1.847 7.449 1.00 88.31 95 GLU A O 1
ATOM 753 N N . ILE A 1 96 ? -8.512 -0.167 7.202 1.00 90.31 96 ILE A N 1
ATOM 754 C CA . ILE A 1 96 ? -9.780 -0.915 7.084 1.00 90.31 96 ILE A CA 1
ATOM 755 C C . ILE A 1 96 ? -10.255 -1.568 8.391 1.00 90.31 96 ILE A C 1
ATOM 757 O O . ILE A 1 96 ? -11.455 -1.763 8.579 1.00 90.31 96 ILE A O 1
ATOM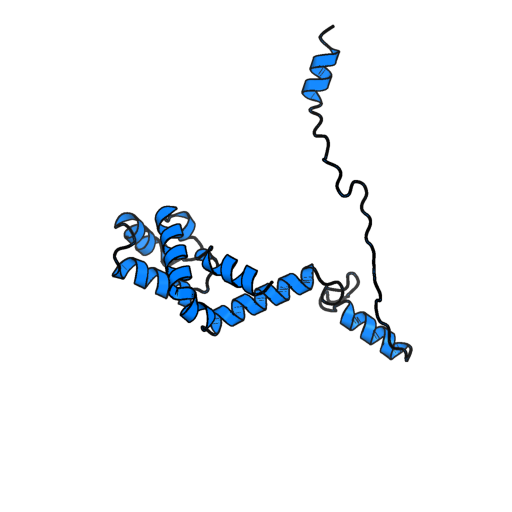 761 N N . CYS A 1 97 ? -9.345 -1.937 9.295 1.00 91.12 97 CYS A N 1
ATOM 762 C CA . CYS A 1 97 ? -9.679 -2.658 10.520 1.00 91.12 97 CYS A CA 1
ATOM 763 C C . CYS A 1 97 ? -9.869 -1.675 11.672 1.00 91.12 97 CYS A C 1
ATOM 765 O O . CYS A 1 97 ? -8.903 -1.076 12.141 1.00 91.12 97 CYS A O 1
ATOM 767 N N . LEU A 1 98 ? -11.095 -1.577 12.198 1.00 92.19 98 LEU A N 1
ATOM 768 C CA . LEU A 1 98 ? -11.440 -0.666 13.299 1.00 92.19 98 LEU A CA 1
ATOM 769 C C . LEU A 1 98 ? -10.463 -0.742 14.483 1.00 92.19 98 LEU A C 1
ATOM 771 O O . LEU A 1 98 ? -10.103 0.278 15.053 1.00 92.19 98 LEU A O 1
ATOM 775 N N . MET A 1 99 ? -10.011 -1.944 14.847 1.00 92.44 99 MET A N 1
ATOM 776 C CA . MET A 1 99 ? -9.113 -2.151 15.989 1.00 92.44 99 MET A CA 1
ATOM 777 C C . MET A 1 99 ? -7.691 -1.610 15.750 1.00 92.44 99 MET A C 1
ATOM 779 O O . MET A 1 99 ? -7.033 -1.173 16.700 1.00 92.44 99 MET A O 1
ATOM 783 N N . ASP A 1 100 ? -7.234 -1.616 14.496 1.00 91.75 100 ASP A N 1
ATOM 784 C CA . ASP A 1 100 ? -5.900 -1.162 14.084 1.00 91.75 100 ASP A CA 1
ATOM 785 C C . ASP A 1 100 ? -5.872 0.321 13.694 1.00 91.75 100 ASP A C 1
ATOM 787 O O . ASP A 1 100 ? -4.800 0.933 13.682 1.00 91.75 100 ASP A O 1
ATOM 791 N N . GLN A 1 101 ? -7.038 0.906 13.412 1.00 93.00 101 GLN A N 1
ATOM 792 C CA . GLN A 1 101 ? -7.193 2.327 13.126 1.00 93.00 101 GLN A CA 1
ATOM 793 C C . GLN A 1 101 ? -6.706 3.196 14.289 1.00 93.00 101 GLN A C 1
ATOM 795 O O . GLN A 1 101 ? -6.868 2.867 15.471 1.00 93.00 101 GLN A O 1
ATOM 800 N N . THR A 1 102 ? -6.129 4.346 13.940 1.00 93.44 102 THR A N 1
ATOM 801 C CA . THR A 1 102 ? -5.803 5.396 14.905 1.00 93.44 102 THR A CA 1
ATOM 802 C C . THR A 1 102 ? -7.086 5.907 15.549 1.00 93.44 102 THR A C 1
ATOM 804 O O . THR A 1 102 ? -8.051 6.255 14.869 1.00 93.44 102 THR A O 1
ATOM 807 N N . TYR A 1 103 ? -7.093 5.972 16.876 1.00 93.06 103 TYR A N 1
ATOM 808 C CA . TYR A 1 103 ? -8.205 6.528 17.621 1.00 93.06 103 TYR A CA 1
ATOM 809 C C . TYR A 1 103 ? -8.324 8.031 17.342 1.00 93.06 103 TYR A C 1
ATOM 811 O O . TYR A 1 103 ? -7.383 8.790 17.553 1.00 93.06 103 TYR A O 1
ATOM 819 N N . VAL A 1 104 ? -9.501 8.469 16.888 1.00 91.75 104 VAL A N 1
ATOM 820 C CA . VAL A 1 104 ? -9.746 9.847 16.418 1.00 91.75 104 VAL A CA 1
ATOM 821 C C . VAL A 1 104 ? -9.460 10.911 17.487 1.00 91.75 104 VAL A C 1
ATOM 823 O O . VAL A 1 104 ? -9.115 12.037 17.145 1.00 91.75 104 VAL A O 1
ATOM 826 N N . LYS A 1 105 ? -9.581 10.570 18.777 1.00 92.06 105 LYS A N 1
ATOM 827 C CA . LYS A 1 105 ? -9.294 11.489 19.894 1.00 92.06 105 LYS A CA 1
ATOM 828 C C . LYS A 1 105 ? -7.936 11.242 20.559 1.00 92.06 105 LYS A C 1
ATOM 830 O O . LYS A 1 105 ? -7.724 11.711 21.672 1.00 92.06 105 LYS A O 1
ATOM 835 N N . ALA A 1 106 ? -7.041 10.482 19.931 1.00 89.94 106 ALA A N 1
ATOM 836 C CA . ALA A 1 106 ? -5.695 10.284 20.455 1.00 89.94 106 ALA A CA 1
ATOM 837 C C . ALA A 1 106 ? -4.928 11.615 20.450 1.00 89.94 106 ALA A C 1
ATOM 839 O O . ALA A 1 106 ? -4.737 12.208 19.390 1.00 89.94 106 ALA A O 1
ATOM 840 N N . GLU A 1 107 ? -4.452 12.058 21.614 1.00 87.12 107 GLU A N 1
ATOM 841 C CA . GLU A 1 107 ? -3.710 13.322 21.757 1.00 87.12 107 GLU A CA 1
ATOM 842 C C . GLU A 1 107 ? -2.413 13.339 20.933 1.00 87.12 107 GLU A C 1
ATOM 844 O O . GLU A 1 107 ? -2.014 14.373 20.404 1.00 87.12 107 GLU A O 1
ATOM 849 N N . ASP A 1 108 ? -1.770 12.177 20.786 1.00 88.38 108 ASP A N 1
ATOM 850 C CA . ASP A 1 108 ? -0.512 12.004 20.057 1.00 88.38 108 ASP A CA 1
ATOM 851 C C . ASP A 1 108 ? -0.689 11.507 18.612 1.00 88.38 108 ASP A C 1
ATOM 853 O O . ASP A 1 108 ? 0.300 11.350 17.890 1.00 88.38 108 ASP A O 1
ATOM 857 N N . GLY A 1 109 ? -1.929 11.217 18.196 1.00 87.44 109 GLY A N 1
ATOM 858 C CA . GLY A 1 109 ? -2.257 10.634 16.893 1.00 87.44 109 GLY A CA 1
ATOM 859 C C . GLY A 1 109 ? -1.669 9.237 16.639 1.00 87.44 109 GLY A C 1
ATOM 860 O O . GLY A 1 109 ? -1.614 8.798 15.489 1.00 87.44 109 GLY A O 1
ATOM 861 N N . LYS A 1 110 ? -1.191 8.531 17.672 1.00 88.94 110 LYS A N 1
ATOM 862 C CA . LYS A 1 110 ? -0.507 7.226 17.549 1.00 88.94 110 LYS A CA 1
ATOM 863 C C . LYS A 1 110 ? -1.219 6.096 18.282 1.00 88.94 110 LYS A C 1
ATOM 865 O O . LYS A 1 110 ? -0.930 4.923 18.022 1.00 88.94 110 LYS A O 1
ATOM 870 N N . GLN A 1 111 ? -2.118 6.411 19.210 1.00 93.25 111 GLN A N 1
ATOM 871 C CA . GLN A 1 111 ? -2.920 5.404 19.896 1.00 93.25 111 GLN A CA 1
ATOM 872 C C . GLN A 1 111 ? -3.944 4.782 18.933 1.00 93.25 111 GLN A C 1
ATOM 874 O O . GLN A 1 111 ? -4.695 5.496 18.274 1.00 93.25 111 GLN A O 1
ATOM 879 N N . SER A 1 112 ? -3.993 3.449 18.852 1.00 94.31 112 SER A N 1
ATOM 880 C CA . SER A 1 112 ? -5.041 2.742 18.105 1.00 94.31 112 SER A CA 1
ATOM 881 C C . SER A 1 112 ? -6.290 2.530 18.957 1.00 94.31 112 SER A C 1
ATOM 883 O O . SER A 1 112 ? -6.215 2.534 20.190 1.00 94.31 112 SER A O 1
ATOM 885 N N . VAL A 1 113 ? -7.429 2.271 18.315 1.00 93.31 113 VAL A N 1
ATOM 886 C CA . VAL A 1 113 ? -8.688 1.943 19.005 1.00 93.31 113 VAL A CA 1
ATOM 887 C C . VAL A 1 113 ? -8.510 0.746 19.947 1.00 93.31 113 VAL A C 1
ATOM 889 O O . VAL A 1 113 ? -8.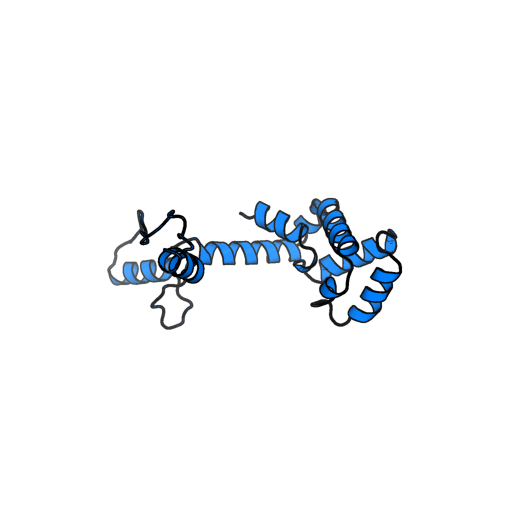953 0.801 21.093 1.00 93.31 113 VAL A O 1
ATOM 892 N N . ALA A 1 114 ? -7.786 -0.301 19.531 1.00 93.19 114 ALA A N 1
ATOM 893 C CA . ALA A 1 114 ? -7.487 -1.445 20.397 1.00 93.19 114 ALA A CA 1
ATOM 894 C C . ALA A 1 114 ? -6.720 -1.054 21.670 1.00 93.19 114 ALA A C 1
ATOM 896 O O . ALA A 1 114 ? -7.045 -1.523 22.763 1.00 93.19 114 ALA A O 1
ATOM 897 N N . LYS A 1 115 ? -5.707 -0.184 21.544 1.00 93.38 115 LYS A N 1
ATOM 898 C CA . LYS A 1 115 ? -4.927 0.294 22.695 1.00 93.38 115 LYS A CA 1
ATOM 899 C C . LYS A 1 115 ? -5.787 1.124 23.639 1.00 93.38 115 LYS A C 1
ATOM 901 O O . LYS A 1 115 ? -5.695 0.928 24.846 1.00 93.38 115 LYS A O 1
ATOM 906 N N . TYR A 1 116 ? -6.634 1.991 23.090 1.00 93.38 116 TYR A N 1
ATOM 907 C CA . TYR A 1 116 ? -7.553 2.805 23.876 1.00 93.38 116 TYR A CA 1
ATOM 908 C C . TYR A 1 116 ? -8.529 1.939 24.687 1.00 93.38 116 TYR A C 1
ATOM 910 O O . TYR A 1 116 ? -8.655 2.105 25.897 1.00 93.38 116 TYR A O 1
ATOM 918 N N . ILE A 1 117 ? -9.154 0.942 24.054 1.00 92.94 117 ILE A N 1
ATOM 919 C CA . ILE A 1 117 ? -10.076 0.016 24.730 1.00 92.94 117 ILE A CA 1
ATOM 920 C C . ILE A 1 117 ? -9.367 -0.756 25.850 1.00 92.94 117 ILE A C 1
ATOM 922 O O . ILE A 1 117 ? -9.919 -0.910 26.939 1.00 92.94 117 ILE A O 1
ATOM 926 N N . ALA A 1 118 ? -8.138 -1.217 25.607 1.00 92.75 118 ALA A N 1
ATOM 927 C CA . ALA A 1 118 ? -7.349 -1.920 26.614 1.00 92.75 118 ALA A CA 1
ATOM 928 C C . ALA A 1 118 ? -6.972 -1.018 27.804 1.00 92.75 118 ALA A C 1
ATOM 930 O O . ALA A 1 118 ? -6.958 -1.482 28.944 1.00 92.75 118 ALA A O 1
ATOM 931 N N . GLU A 1 119 ? -6.666 0.255 27.555 1.00 92.69 119 GLU A N 1
ATOM 932 C CA . GLU A 1 119 ? -6.367 1.243 28.595 1.00 92.69 119 GLU A CA 1
ATOM 933 C C . GLU A 1 119 ? -7.592 1.535 29.466 1.00 92.69 119 GLU A C 1
ATOM 935 O O . GLU A 1 119 ? -7.517 1.414 30.690 1.00 92.69 119 GLU A O 1
ATOM 940 N N . VAL A 1 120 ? -8.739 1.814 28.841 1.00 92.12 120 VAL A N 1
ATOM 941 C CA . VAL A 1 120 ? -10.006 2.034 29.551 1.00 92.12 120 VAL A CA 1
ATOM 942 C C . VAL A 1 120 ? -10.400 0.791 30.345 1.00 92.12 120 VAL A C 1
ATOM 944 O O . VAL A 1 120 ? -10.750 0.901 31.517 1.00 92.12 120 VAL A O 1
ATOM 947 N N . GLY A 1 121 ? -10.278 -0.399 29.748 1.00 92.62 121 GLY A N 1
ATOM 948 C CA . GLY A 1 121 ? -10.559 -1.669 30.416 1.00 92.62 121 GLY A CA 1
ATOM 949 C C . GLY A 1 121 ? -9.723 -1.884 31.677 1.00 92.62 121 GLY A C 1
ATOM 950 O O . GLY A 1 121 ? -10.257 -2.241 32.727 1.00 92.62 121 GLY A O 1
ATOM 951 N N . LYS A 1 122 ? -8.421 -1.577 31.62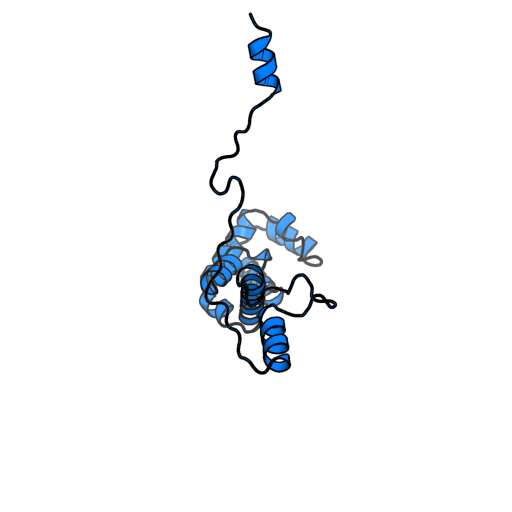0 1.00 93.88 122 LYS A N 1
ATOM 952 C CA . LYS A 1 122 ? -7.549 -1.611 32.804 1.00 93.88 122 LYS A CA 1
ATOM 953 C C . LYS A 1 122 ? -7.987 -0.613 33.874 1.00 93.88 122 LYS A C 1
ATOM 955 O O . LYS A 1 122 ? -7.997 -0.976 35.045 1.00 93.88 122 LYS A O 1
ATOM 960 N N . ALA A 1 123 ? -8.357 0.608 33.488 1.00 93.19 123 ALA A N 1
ATOM 961 C CA . ALA A 1 123 ? -8.762 1.654 34.427 1.00 93.19 123 ALA A CA 1
ATOM 962 C C . ALA A 1 123 ? -10.041 1.298 35.204 1.00 93.19 123 ALA A C 1
ATOM 964 O O . ALA A 1 123 ? -10.161 1.641 36.377 1.00 93.19 123 ALA A O 1
ATOM 965 N N . VAL A 1 124 ? -10.977 0.587 34.572 1.00 94.38 124 VAL A N 1
ATOM 966 C CA . VAL A 1 124 ? -12.246 0.181 35.203 1.00 94.38 124 VAL A CA 1
ATOM 967 C C . VAL A 1 124 ? -12.251 -1.262 35.718 1.00 94.38 124 VAL A C 1
ATOM 969 O O . VAL A 1 124 ? -13.247 -1.702 36.287 1.00 94.38 124 VAL A O 1
ATOM 972 N N . GLY A 1 125 ? -11.163 -2.014 35.522 1.00 93.38 125 GLY A N 1
ATOM 973 C CA . GLY A 1 125 ? -11.050 -3.409 35.955 1.00 93.38 125 GLY A CA 1
ATOM 974 C C . GLY A 1 125 ? -11.917 -4.395 35.161 1.00 93.38 125 GLY A C 1
ATOM 975 O O . GLY A 1 125 ? -12.287 -5.439 35.695 1.00 93.38 125 GLY A O 1
ATOM 976 N N . ALA A 1 126 ? -12.246 -4.088 33.903 1.00 91.00 126 ALA A N 1
ATOM 977 C CA . ALA A 1 126 ? -13.081 -4.928 33.043 1.00 91.00 126 ALA A CA 1
ATOM 978 C C . ALA A 1 126 ? -12.450 -5.136 31.659 1.00 91.00 126 ALA A C 1
ATOM 980 O O . ALA A 1 126 ? -11.714 -4.292 31.153 1.00 91.00 126 ALA A O 1
ATOM 981 N N . SER A 1 127 ? -12.749 -6.266 31.018 1.00 88.88 127 SER A N 1
ATOM 982 C CA . SER A 1 127 ? -12.375 -6.489 29.620 1.00 88.88 127 SER A CA 1
ATOM 983 C C . SER A 1 127 ? -13.499 -6.016 28.705 1.00 88.88 127 SER A C 1
ATOM 985 O O . SER A 1 127 ? -14.654 -6.400 28.887 1.00 88.88 127 SER A O 1
ATOM 987 N N . PHE A 1 128 ? -13.155 -5.198 27.714 1.00 87.94 128 PHE A N 1
ATOM 988 C CA . PHE A 1 128 ? -14.083 -4.728 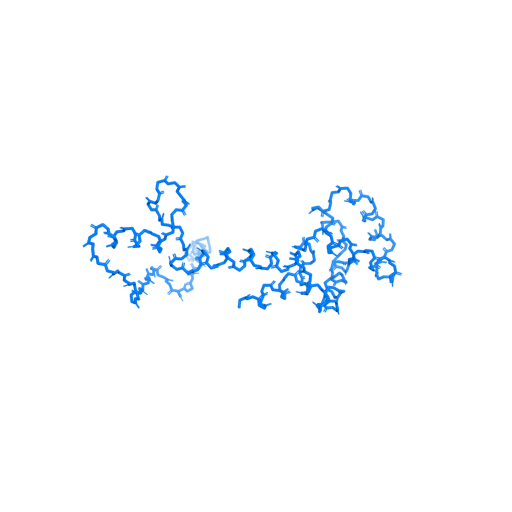26.694 1.00 87.94 128 PHE A CA 1
ATOM 989 C C . PHE A 1 128 ? -13.739 -5.357 25.349 1.00 87.94 128 PHE A C 1
ATOM 991 O O . PHE A 1 128 ? -12.574 -5.450 24.966 1.00 87.94 128 PHE A O 1
ATOM 998 N N . THR A 1 129 ? -14.761 -5.780 24.614 1.00 88.69 129 THR A N 1
ATOM 999 C CA . THR A 1 129 ? -14.630 -6.296 23.249 1.00 88.69 129 THR A CA 1
ATOM 1000 C C . THR A 1 129 ? -15.740 -5.696 22.399 1.00 88.69 129 THR A C 1
ATOM 1002 O O . THR A 1 129 ? -16.893 -5.655 22.825 1.00 88.69 129 THR A O 1
ATOM 1005 N N . ILE A 1 130 ? -15.396 -5.219 21.202 1.00 89.56 130 ILE A N 1
ATOM 1006 C CA . ILE A 1 130 ? -16.382 -4.764 20.219 1.00 89.56 130 ILE A CA 1
ATOM 1007 C C . ILE A 1 130 ? -16.953 -6.007 19.535 1.00 89.56 130 ILE A C 1
ATOM 1009 O O . ILE A 1 130 ? -16.230 -6.704 18.828 1.00 89.56 130 ILE A O 1
ATOM 1013 N N . SER A 1 131 ? -18.237 -6.293 19.750 1.00 92.44 131 SER A N 1
ATOM 1014 C CA . SER A 1 131 ? -18.926 -7.434 19.129 1.00 92.44 131 SER A CA 1
ATOM 1015 C C . SER A 1 131 ? -19.322 -7.174 17.673 1.00 92.44 131 SER A C 1
ATOM 1017 O O . SER A 1 131 ? -19.369 -8.102 16.872 1.00 92.44 131 SER A O 1
ATOM 1019 N N . GLY A 1 132 ? -19.591 -5.918 17.321 1.00 92.56 132 GLY A N 1
ATOM 1020 C CA . GLY A 1 132 ? -19.944 -5.503 15.971 1.00 92.56 132 GLY A CA 1
ATOM 1021 C C . GLY A 1 132 ? -20.295 -4.022 15.917 1.00 92.56 132 GLY A C 1
ATOM 1022 O O . GLY A 1 132 ? -20.569 -3.395 16.940 1.00 92.56 132 GLY A O 1
ATOM 1023 N N . TYR A 1 133 ? -20.271 -3.462 14.714 1.00 93.06 133 TYR A N 1
ATOM 1024 C CA . TYR A 1 133 ? -20.737 -2.109 14.438 1.00 93.06 133 TYR A CA 1
ATOM 1025 C C . TYR A 1 133 ? -21.340 -2.064 13.034 1.00 93.06 133 TYR A C 1
ATOM 1027 O O . TYR A 1 133 ? -21.001 -2.880 12.178 1.00 93.06 133 TYR A O 1
ATOM 1035 N N . VAL A 1 134 ? -22.235 -1.107 12.805 1.00 93.44 134 VAL A N 1
ATOM 1036 C CA . VAL A 1 134 ? -22.799 -0.809 11.486 1.00 93.44 134 VAL A CA 1
ATOM 1037 C C . VAL A 1 134 ? -22.681 0.694 11.281 1.00 93.44 134 VAL A C 1
ATOM 1039 O O . VAL A 1 134 ? -23.024 1.469 12.175 1.00 93.44 134 VAL A O 1
ATOM 1042 N N . ARG A 1 135 ? -22.162 1.107 10.124 1.00 91.25 135 ARG A N 1
ATOM 1043 C CA . ARG A 1 135 ? -22.091 2.510 9.712 1.00 91.25 135 ARG A CA 1
ATOM 1044 C C . ARG A 1 135 ? -23.096 2.709 8.588 1.00 91.25 135 ARG A C 1
ATOM 1046 O O . ARG A 1 135 ? -22.957 2.068 7.560 1.00 91.25 135 ARG A O 1
ATOM 1053 N N . PHE A 1 136 ? -24.062 3.595 8.793 1.00 93.75 136 PHE A N 1
ATOM 1054 C CA . PHE A 1 136 ? -24.974 4.038 7.742 1.00 93.75 136 PHE A CA 1
ATOM 1055 C C . PHE A 1 136 ? -24.510 5.387 7.203 1.00 93.75 136 PHE A C 1
ATOM 1057 O O . PHE A 1 136 ? -24.134 6.269 7.981 1.00 93.75 136 PHE A O 1
ATOM 1064 N N . GLU A 1 137 ? -24.566 5.561 5.888 1.00 90.94 137 GLU A N 1
ATOM 1065 C CA . GLU A 1 137 ? -24.320 6.841 5.226 1.00 90.94 137 GLU A CA 1
ATOM 1066 C C . GLU A 1 137 ? -25.505 7.227 4.334 1.00 90.94 137 GLU A C 1
ATOM 1068 O O . GLU A 1 137 ? -26.110 6.391 3.663 1.00 90.94 137 GLU A O 1
ATOM 1073 N N . VAL A 1 138 ? -25.878 8.510 4.348 1.00 92.50 138 VAL A N 1
ATOM 1074 C CA . VAL A 1 138 ? -26.994 9.001 3.531 1.00 92.50 138 VAL A CA 1
ATOM 1075 C C . VAL A 1 138 ? -26.611 8.886 2.058 1.00 92.50 138 VAL A C 1
ATOM 1077 O O . VAL A 1 138 ? -25.651 9.508 1.615 1.00 92.50 138 VAL A O 1
ATOM 1080 N N . GLY A 1 139 ? -27.383 8.105 1.302 1.00 88.81 139 GLY A N 1
ATOM 1081 C CA . GLY A 1 139 ? -27.125 7.855 -0.116 1.00 88.81 139 GLY A CA 1
ATOM 1082 C C . GLY A 1 139 ? -26.131 6.728 -0.399 1.00 88.81 139 GLY A C 1
ATOM 1083 O O . GLY A 1 139 ? -25.694 6.591 -1.538 1.00 88.81 139 GLY A O 1
ATOM 1084 N N . GLU A 1 140 ? -25.790 5.907 0.598 1.00 85.62 140 GLU A N 1
ATOM 1085 C CA . GLU A 1 140 ? -24.991 4.699 0.390 1.00 85.62 140 GLU A CA 1
ATOM 1086 C C . GLU A 1 140 ? -25.626 3.805 -0.691 1.00 85.62 140 GLU A C 1
ATOM 1088 O O . GLU A 1 140 ? -26.789 3.412 -0.597 1.00 85.62 140 GLU A O 1
ATOM 1093 N N . GLY A 1 141 ? -24.867 3.527 -1.755 1.00 84.31 141 GLY A N 1
ATOM 1094 C CA . GLY A 1 141 ? -25.319 2.707 -2.883 1.00 84.31 141 GLY A CA 1
ATOM 1095 C C . GLY A 1 141 ? -26.284 3.389 -3.863 1.00 84.31 141 GLY A C 1
ATOM 1096 O O . GLY A 1 141 ? -26.716 2.736 -4.810 1.00 84.31 141 GLY A O 1
ATOM 1097 N N . LEU A 1 142 ? -26.615 4.674 -3.687 1.00 86.19 142 LEU A N 1
ATOM 1098 C CA . LEU A 1 142 ? -27.389 5.428 -4.676 1.00 86.19 142 LEU A CA 1
ATOM 1099 C C . LEU A 1 142 ? -26.463 6.014 -5.745 1.00 86.19 142 LEU A C 1
ATOM 1101 O O . LEU A 1 142 ? -25.490 6.704 -5.439 1.00 86.19 142 LEU A O 1
ATOM 1105 N N . GLU A 1 143 ? -26.794 5.784 -7.015 1.00 81.81 143 GLU A N 1
ATOM 1106 C CA . GLU A 1 143 ? -26.121 6.452 -8.124 1.00 81.81 143 GLU A CA 1
ATOM 1107 C C . GLU A 1 143 ? -26.396 7.957 -8.043 1.00 81.81 143 GLU A C 1
ATOM 1109 O O . GLU A 1 143 ? -27.548 8.407 -8.026 1.00 81.81 143 GLU A O 1
ATOM 1114 N N . LYS A 1 144 ? -25.326 8.748 -7.938 1.00 78.75 144 LYS A N 1
ATOM 1115 C CA . LYS A 1 144 ? -25.438 10.201 -7.863 1.00 78.75 144 LYS A CA 1
ATOM 1116 C C . LYS A 1 144 ? -25.991 10.701 -9.192 1.00 78.75 144 LYS A C 1
ATOM 1118 O O . LYS A 1 144 ? -25.284 10.692 -10.195 1.00 78.75 144 LYS A O 1
ATOM 1123 N N . LYS A 1 145 ? -27.245 11.157 -9.191 1.00 75.06 145 LYS A N 1
ATOM 1124 C CA . LYS A 1 145 ? -27.834 11.825 -10.351 1.00 75.06 145 LYS A CA 1
ATOM 1125 C C . LYS A 1 145 ? -26.971 13.032 -10.713 1.00 75.06 145 LYS A C 1
ATOM 1127 O O . LYS A 1 145 ? -26.852 13.975 -9.932 1.00 75.06 145 LYS A O 1
ATOM 1132 N N . SER A 1 146 ? -26.326 12.962 -11.871 1.00 73.62 146 SER A N 1
ATOM 1133 C CA . SER A 1 146 ? -25.618 14.087 -12.468 1.00 73.62 146 SER A CA 1
ATOM 1134 C C . SER A 1 146 ? -26.615 14.852 -13.324 1.00 73.62 146 SER A C 1
ATOM 1136 O O . SER A 1 146 ? -26.804 14.532 -14.495 1.00 73.62 146 SER A O 1
ATOM 1138 N N . GLU A 1 147 ? -27.298 15.819 -12.725 1.00 73.38 147 GLU A N 1
ATOM 1139 C CA . GLU A 1 147 ? -28.224 16.694 -13.442 1.00 73.38 147 GLU A CA 1
ATOM 1140 C C . GLU A 1 147 ? -27.428 17.881 -14.001 1.00 73.38 147 GLU A C 1
ATOM 1142 O O . GLU A 1 147 ? -26.837 18.663 -13.252 1.00 73.38 147 GLU A O 1
ATOM 1147 N N . ASP A 1 148 ? -27.345 17.977 -15.331 1.00 79.50 148 ASP A N 1
ATOM 1148 C CA . ASP A 1 148 ? -26.765 19.139 -16.002 1.00 79.50 148 ASP A CA 1
ATOM 1149 C C . ASP A 1 148 ? -27.789 20.275 -15.979 1.00 79.50 148 ASP A C 1
ATOM 1151 O O . ASP A 1 148 ? -28.701 20.352 -16.807 1.00 79.50 148 ASP A O 1
ATOM 1155 N N . PHE A 1 149 ? -27.630 21.157 -14.995 1.00 76.56 149 PHE A N 1
ATOM 1156 C CA . PHE A 1 149 ? -28.496 22.311 -14.790 1.00 76.56 149 PHE A CA 1
ATOM 1157 C C . PHE A 1 149 ? -28.591 23.203 -16.040 1.00 76.56 149 PHE A C 1
ATOM 1159 O O . PHE A 1 149 ? -29.638 23.794 -16.293 1.00 76.56 149 PHE A O 1
ATOM 1166 N N . ALA A 1 150 ? -27.537 23.285 -16.862 1.00 78.88 150 ALA A N 1
ATOM 1167 C CA . ALA A 1 150 ? -27.576 24.074 -18.091 1.00 78.88 150 ALA A CA 1
ATOM 1168 C C . ALA A 1 150 ? -28.497 23.435 -19.142 1.00 78.88 150 ALA A C 1
ATOM 1170 O O . ALA A 1 150 ? -29.259 24.143 -19.804 1.00 78.88 150 ALA A O 1
ATOM 1171 N N . ALA A 1 151 ? -28.471 22.105 -19.259 1.00 80.62 151 ALA A N 1
ATOM 1172 C CA . ALA A 1 151 ? -29.373 21.363 -20.136 1.00 80.62 151 ALA A CA 1
ATOM 1173 C C . ALA A 1 151 ? -30.835 21.443 -19.658 1.00 80.62 151 ALA A C 1
ATOM 1175 O O . ALA A 1 151 ? -31.740 21.591 -20.480 1.00 80.62 151 ALA A O 1
ATOM 1176 N N . GLU A 1 152 ? -31.073 21.410 -18.344 1.00 78.88 152 GLU A N 1
ATOM 1177 C CA . GLU A 1 152 ? -32.414 21.565 -17.767 1.00 78.88 152 GLU A CA 1
ATOM 1178 C C . GLU A 1 152 ? -32.993 22.965 -18.028 1.00 78.88 152 GLU A C 1
ATOM 1180 O O . GLU A 1 152 ? -34.128 23.097 -18.488 1.00 78.88 152 GLU A O 1
ATOM 1185 N N . VAL A 1 153 ? -32.195 24.017 -17.813 1.00 80.12 153 VAL A N 1
ATOM 1186 C CA . VAL A 1 153 ? -32.603 25.407 -18.078 1.00 80.12 153 VAL A CA 1
ATOM 1187 C C . VAL A 1 153 ? -32.870 25.628 -19.569 1.00 80.12 153 VAL A C 1
ATOM 1189 O O . VAL A 1 153 ? -33.866 26.257 -19.930 1.00 80.12 153 VAL A O 1
ATOM 1192 N N . ALA A 1 154 ? -32.030 25.076 -20.450 1.00 81.44 154 ALA A N 1
ATOM 1193 C CA . ALA A 1 154 ? -32.250 25.147 -21.893 1.00 81.44 154 ALA A CA 1
ATOM 1194 C C . ALA A 1 154 ? -33.559 24.456 -22.320 1.00 81.44 154 ALA A C 1
ATOM 1196 O O . ALA A 1 154 ? -34.273 24.980 -23.173 1.00 81.44 154 ALA A O 1
ATOM 1197 N N . ALA A 1 155 ? -33.911 23.323 -21.703 1.00 82.00 155 ALA A N 1
ATOM 1198 C CA . ALA A 1 155 ? -35.160 22.616 -21.980 1.00 82.00 155 ALA A CA 1
ATOM 1199 C C . ALA A 1 155 ? -36.408 23.386 -21.505 1.00 82.00 155 ALA A C 1
ATOM 1201 O O . ALA A 1 155 ? -37.458 23.293 -22.139 1.00 82.00 155 ALA A O 1
ATOM 1202 N N . GLN A 1 156 ? -36.307 24.167 -20.423 1.00 79.44 156 GLN A N 1
ATOM 1203 C CA . GLN A 1 156 ? -37.423 24.972 -19.905 1.00 79.44 156 GLN A CA 1
ATOM 1204 C C . GLN A 1 156 ? -37.670 26.264 -20.704 1.00 79.44 156 GLN A C 1
ATOM 1206 O O . GLN A 1 156 ? -38.804 26.731 -20.756 1.00 79.44 156 GLN A O 1
ATOM 1211 N N . LEU A 1 157 ? -36.638 26.833 -21.340 1.00 76.88 157 LEU A N 1
ATOM 1212 C CA . LEU A 1 157 ? -36.729 28.074 -22.131 1.00 76.88 157 LEU A CA 1
ATOM 1213 C C . LEU A 1 157 ? -37.116 27.852 -23.608 1.00 76.88 157 LEU A C 1
ATOM 1215 O O . LEU A 1 157 ? -37.287 28.822 -24.343 1.00 76.88 157 LEU A O 1
ATOM 1219 N N . GLY A 1 158 ? -37.212 26.596 -24.056 1.00 63.53 158 GLY A N 1
ATOM 1220 C CA . GLY A 1 158 ? -37.473 26.217 -25.450 1.00 63.53 158 GLY A CA 1
ATOM 1221 C C . GLY A 1 158 ? -38.948 26.068 -25.857 1.00 63.53 158 GLY A C 1
ATOM 1222 O O . GLY A 1 158 ? -39.188 25.577 -26.959 1.00 63.53 158 GLY A O 1
ATOM 1223 N N . ASN A 1 159 ? -39.907 26.459 -25.007 1.00 48.66 159 ASN A N 1
ATOM 1224 C CA . ASN A 1 159 ? -41.351 26.496 -25.304 1.00 48.66 159 ASN A CA 1
ATOM 1225 C C . ASN A 1 159 ? -41.883 27.931 -25.342 1.00 48.66 159 ASN A C 1
ATOM 1227 O O . ASN A 1 159 ? -41.620 28.675 -24.371 1.00 48.66 159 ASN A O 1
#

Radius of gyration: 24.91 Å; chains: 1; bounding box: 63×45×64 Å

Sequence (159 aa):
LREIIEESALNDPASLPKPILNKLIDKAINDKVWSDEDIATYEEHKSNMQYLFNFLSKEAASQLAELALADRANIAADKIFKGLVEGRVSKQLKEICLMDQTYVKAEDGKQSVAKYIAEVGKAVGASFTISGYVRFEVGEGLEKKSEDFAAEVAAQLGN

pLDDT: mean 88.44, std 5.76, range [48.66, 94.38]